Protein AF-A0A4U0YQB3-F1 (afdb_monomer)

Sequence (108 aa):
LARAGLHWRYPEGPPAKIAQRVEKELRLIAEVEYAPYFLTVHDIVEFARSQGILCQGRGSAANSVVCYLLGITEVPPESITLIFERFISKERGEPPDIDVDFEHERRE

pLDDT: mean 88.73, std 9.11, range [47.81, 96.62]
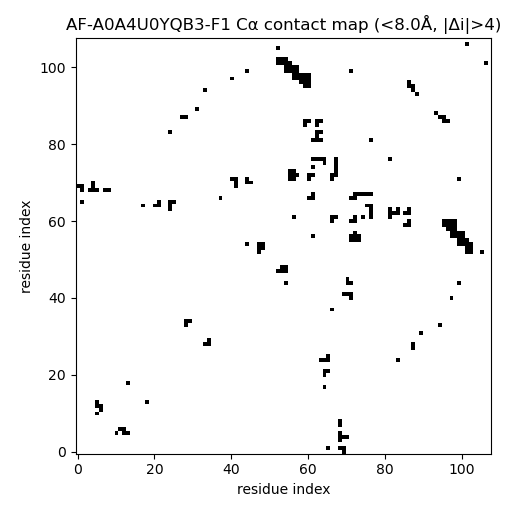
Structure (mmCIF, N/CA/C/O backbone):
data_AF-A0A4U0YQB3-F1
#
_entry.id   AF-A0A4U0YQB3-F1
#
loop_
_atom_site.group_PDB
_atom_site.id
_atom_site.type_symbol
_atom_site.label_atom_id
_atom_site.label_alt_id
_atom_site.label_comp_id
_atom_site.label_asym_id
_atom_site.label_entity_id
_atom_site.label_seq_id
_atom_site.pdbx_PDB_ins_code
_atom_site.Cartn_x
_atom_site.Cartn_y
_atom_site.Cartn_z
_atom_site.occupancy
_atom_site.B_iso_or_equiv
_atom_site.auth_seq_id
_atom_site.auth_comp_id
_atom_site.auth_asym_id
_atom_site.auth_atom_id
_atom_site.pdbx_PDB_model_num
ATOM 1 N N . LEU A 1 1 ? -3.817 -10.639 -3.085 1.00 93.62 1 LEU A N 1
ATOM 2 C CA . LEU A 1 1 ? -4.448 -9.314 -2.889 1.00 93.62 1 LEU A CA 1
ATOM 3 C C . LEU A 1 1 ? -4.050 -8.295 -3.954 1.00 93.62 1 LEU A C 1
ATOM 5 O O . LEU A 1 1 ? -4.928 -7.906 -4.705 1.00 93.62 1 LEU A O 1
ATOM 9 N N . ALA A 1 2 ? -2.770 -7.939 -4.134 1.00 94.88 2 ALA A N 1
ATOM 10 C CA . ALA A 1 2 ? -2.364 -6.924 -5.127 1.00 94.88 2 ALA A CA 1
ATOM 11 C C . ALA A 1 2 ? -2.902 -7.157 -6.560 1.00 94.88 2 ALA A C 1
ATOM 13 O O . ALA A 1 2 ? -3.353 -6.219 -7.206 1.00 94.88 2 ALA A O 1
ATOM 14 N N . ARG A 1 3 ? -2.943 -8.410 -7.044 1.00 95.19 3 ARG A N 1
ATOM 15 C CA . ARG A 1 3 ? -3.564 -8.749 -8.343 1.00 95.19 3 ARG A CA 1
ATOM 16 C C . ARG A 1 3 ? -5.074 -8.475 -8.384 1.00 95.19 3 ARG A C 1
ATOM 18 O O . ARG A 1 3 ? -5.570 -7.985 -9.389 1.00 95.19 3 ARG A O 1
ATOM 25 N N . ALA A 1 4 ? -5.794 -8.777 -7.305 1.00 96.62 4 ALA A N 1
ATOM 26 C CA . ALA A 1 4 ? -7.216 -8.451 -7.200 1.00 96.62 4 ALA A CA 1
ATOM 27 C C . ALA A 1 4 ? -7.418 -6.928 -7.172 1.00 96.62 4 ALA A C 1
ATOM 29 O O . ALA A 1 4 ? -8.262 -6.410 -7.895 1.00 96.62 4 ALA A O 1
ATOM 30 N N . GLY A 1 5 ? -6.562 -6.213 -6.435 1.00 96.44 5 GLY A N 1
ATOM 31 C CA . GLY A 1 5 ? -6.509 -4.753 -6.435 1.00 96.44 5 GLY A CA 1
ATOM 32 C C . GLY A 1 5 ? -6.257 -4.155 -7.820 1.00 96.44 5 GLY A C 1
ATOM 33 O O . GLY A 1 5 ? -6.887 -3.168 -8.181 1.00 96.44 5 GLY A O 1
ATOM 34 N N . LEU A 1 6 ? -5.389 -4.773 -8.632 1.00 95.88 6 LEU A N 1
ATOM 35 C CA . LEU A 1 6 ? -5.155 -4.359 -10.020 1.00 95.88 6 LEU A CA 1
ATOM 36 C C . LEU A 1 6 ? -6.421 -4.469 -10.866 1.00 95.88 6 LEU A C 1
ATOM 38 O O . LEU A 1 6 ? -6.754 -3.518 -11.558 1.00 95.88 6 LEU A O 1
ATOM 42 N N . HIS A 1 7 ? -7.139 -5.590 -10.785 1.00 96.38 7 HIS A N 1
ATOM 43 C CA . HIS A 1 7 ? -8.399 -5.753 -11.516 1.00 96.38 7 HIS A CA 1
ATOM 44 C C . HIS A 1 7 ? -9.481 -4.780 -11.035 1.00 96.38 7 HIS A C 1
ATOM 46 O O . HIS A 1 7 ? -10.281 -4.312 -11.836 1.00 96.38 7 HIS A O 1
ATOM 52 N N . TRP A 1 8 ? -9.500 -4.463 -9.738 1.00 95.81 8 TRP A N 1
ATOM 53 C CA . TRP A 1 8 ? -10.443 -3.505 -9.169 1.00 95.81 8 TRP A CA 1
ATOM 54 C C . TRP A 1 8 ? -10.157 -2.063 -9.609 1.00 95.81 8 TRP A C 1
ATOM 56 O O . TRP A 1 8 ? -11.063 -1.370 -10.065 1.00 95.81 8 TRP A O 1
ATOM 66 N N . ARG A 1 9 ? -8.907 -1.606 -9.482 1.00 96.06 9 ARG A N 1
ATOM 67 C CA . ARG A 1 9 ? -8.514 -0.221 -9.787 1.00 96.06 9 ARG A CA 1
ATOM 68 C C . ARG A 1 9 ? -8.331 0.033 -11.288 1.00 96.06 9 ARG A C 1
ATOM 70 O O . ARG A 1 9 ? -8.513 1.161 -11.731 1.00 96.06 9 ARG A O 1
A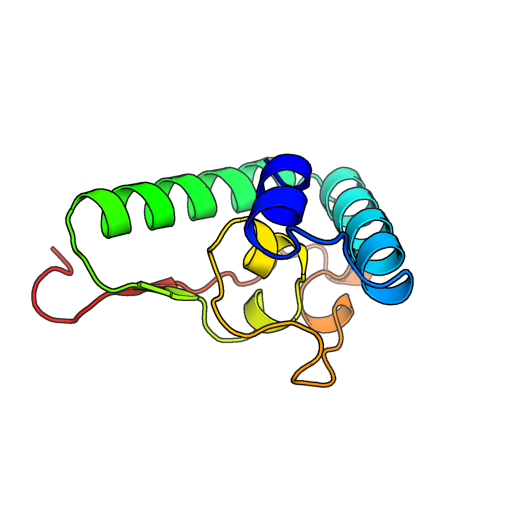TOM 77 N N . TYR A 1 10 ? -7.991 -1.001 -12.061 1.00 95.75 10 TYR A N 1
ATOM 78 C CA . TYR A 1 10 ? -7.735 -0.930 -13.502 1.00 95.75 10 TYR A CA 1
ATOM 79 C C . TYR A 1 10 ? -8.526 -2.018 -14.250 1.00 95.75 10 TYR A C 1
ATOM 81 O O . TYR A 1 10 ? -7.937 -3.001 -14.710 1.00 95.75 10 TYR A O 1
ATOM 89 N N . PRO A 1 11 ? -9.856 -1.870 -14.393 1.00 95.69 11 PRO A N 1
ATOM 90 C CA . PRO A 1 11 ? -10.700 -2.879 -15.039 1.00 95.69 11 PRO A C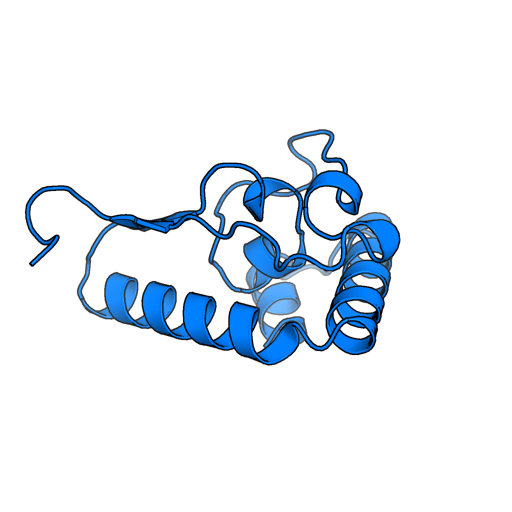A 1
ATOM 91 C C . PRO A 1 11 ? -10.356 -3.105 -16.520 1.00 95.69 11 PRO A C 1
ATOM 93 O O . PRO A 1 11 ? -10.528 -4.210 -17.027 1.00 95.69 11 PRO A O 1
ATOM 96 N N . GLU A 1 12 ? -9.816 -2.091 -17.202 1.00 96.00 12 GLU A N 1
ATOM 97 C CA . GLU A 1 12 ? -9.338 -2.183 -18.593 1.00 96.00 12 GLU A CA 1
ATOM 98 C C . GLU A 1 12 ? -7.864 -2.619 -18.700 1.00 96.00 12 GLU A C 1
ATOM 100 O O . GLU A 1 12 ? -7.301 -2.704 -19.790 1.00 96.00 12 GLU A O 1
ATOM 105 N N . GLY A 1 13 ? -7.237 -2.927 -17.563 1.00 94.25 13 GLY A N 1
ATOM 106 C CA . GLY A 1 13 ? -5.818 -3.235 -17.449 1.00 94.25 13 GLY A CA 1
ATOM 107 C C . GLY A 1 13 ? -4.973 -2.009 -17.074 1.00 94.25 13 GLY A C 1
ATOM 108 O O . GLY A 1 13 ? -5.246 -0.891 -17.515 1.00 94.25 13 GLY A O 1
ATOM 109 N N . PRO A 1 14 ? -3.938 -2.182 -16.231 1.00 95.12 14 PRO A N 1
ATOM 110 C CA . PRO A 1 14 ? -3.078 -1.080 -15.824 1.00 95.12 14 PRO A CA 1
ATOM 111 C C . PRO A 1 14 ? -2.157 -0.640 -16.973 1.00 95.12 14 PRO A C 1
ATOM 113 O O . PRO A 1 14 ? -1.693 -1.478 -17.753 1.00 95.12 14 PRO A O 1
ATOM 116 N N . PRO A 1 15 ? -1.766 0.644 -17.032 1.00 94.81 15 PRO A N 1
ATOM 117 C CA . PRO A 1 15 ? -0.665 1.073 -17.885 1.00 94.81 15 PRO A CA 1
ATOM 118 C C . PRO A 1 15 ? 0.610 0.267 -17.594 1.00 94.81 15 PRO A C 1
ATOM 120 O O . PRO A 1 15 ? 0.897 -0.067 -16.442 1.00 94.81 15 PRO A O 1
ATOM 123 N N . ALA A 1 16 ? 1.446 0.026 -18.610 1.00 94.56 16 ALA A N 1
ATOM 124 C CA . ALA A 1 16 ? 2.679 -0.760 -18.457 1.00 94.56 16 ALA A CA 1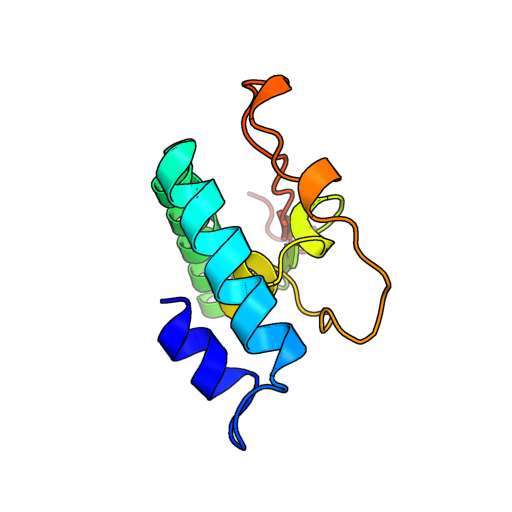
ATOM 125 C C . ALA A 1 16 ? 3.594 -0.239 -17.329 1.00 94.56 16 ALA A C 1
ATOM 127 O O . ALA A 1 16 ? 4.178 -1.018 -16.576 1.00 94.56 16 ALA A O 1
ATOM 128 N N . LYS A 1 17 ? 3.661 1.088 -17.158 1.00 92.12 17 LYS A N 1
ATOM 129 C CA . LYS A 1 17 ? 4.413 1.737 -16.075 1.00 92.12 17 LYS A CA 1
ATOM 130 C C . LYS A 1 17 ? 3.899 1.345 -14.684 1.00 92.12 17 LYS A C 1
ATOM 132 O O . LYS A 1 17 ? 4.698 1.191 -13.766 1.00 92.12 17 LYS A O 1
ATOM 137 N N . ILE A 1 18 ? 2.587 1.182 -14.519 1.00 94.31 18 ILE A N 1
ATOM 138 C CA . ILE A 1 18 ? 1.982 0.746 -13.257 1.00 94.31 18 ILE A CA 1
ATOM 139 C C . ILE A 1 18 ? 2.281 -0.722 -13.002 1.00 94.31 18 ILE A C 1
ATOM 141 O O . ILE A 1 18 ? 2.752 -1.045 -11.917 1.00 94.31 18 ILE A O 1
ATOM 145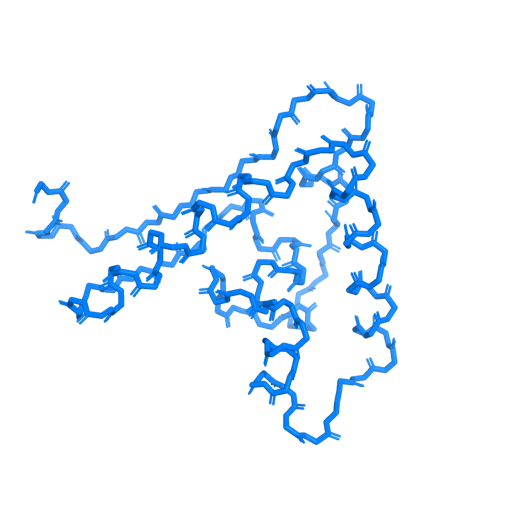 N N . ALA A 1 19 ? 2.105 -1.591 -13.999 1.00 94.69 19 ALA A N 1
ATOM 146 C CA . ALA A 1 19 ? 2.434 -3.010 -13.864 1.00 94.69 19 ALA A CA 1
ATOM 147 C C . ALA A 1 19 ? 3.896 -3.216 -13.415 1.00 94.69 19 ALA A C 1
ATOM 149 O O . ALA A 1 19 ? 4.151 -3.911 -12.433 1.00 94.69 19 ALA A O 1
ATOM 150 N N . GLN A 1 20 ? 4.841 -2.511 -14.048 1.00 94.38 20 GLN A N 1
ATOM 151 C CA . GLN A 1 20 ? 6.258 -2.542 -13.668 1.00 94.38 20 GLN A CA 1
ATOM 152 C C . GLN A 1 20 ? 6.507 -2.030 -12.243 1.00 94.38 20 GLN A C 1
ATOM 154 O O . GLN A 1 20 ? 7.315 -2.601 -11.509 1.00 94.38 20 GLN A O 1
ATOM 159 N N . ARG A 1 21 ? 5.816 -0.958 -11.825 1.00 93.81 21 ARG A N 1
ATOM 160 C CA . ARG A 1 21 ? 5.908 -0.454 -10.446 1.00 93.81 21 ARG A CA 1
ATOM 161 C C . ARG A 1 21 ? 5.408 -1.491 -9.449 1.00 93.81 21 ARG A C 1
ATOM 163 O O . ARG A 1 21 ? 6.107 -1.749 -8.481 1.00 93.81 21 ARG A O 1
ATOM 170 N N . VAL A 1 22 ? 4.260 -2.118 -9.702 1.00 95.69 22 VAL A N 1
ATOM 171 C CA . VAL A 1 22 ? 3.701 -3.154 -8.819 1.00 95.69 22 VAL A CA 1
ATOM 172 C C . VAL A 1 22 ? 4.692 -4.298 -8.628 1.00 95.69 22 VAL A C 1
ATOM 174 O O . VAL A 1 22 ? 4.950 -4.695 -7.496 1.00 95.69 22 VAL A O 1
ATOM 177 N N . GLU A 1 23 ? 5.294 -4.797 -9.708 1.00 95.94 23 GLU A N 1
ATOM 178 C CA . GLU A 1 23 ? 6.299 -5.862 -9.626 1.00 95.94 23 GLU A CA 1
ATOM 179 C C . GLU A 1 23 ? 7.534 -5.444 -8.821 1.00 95.94 23 GLU A C 1
ATOM 181 O O . GLU A 1 23 ? 8.013 -6.211 -7.982 1.00 95.94 23 GLU A O 1
ATOM 186 N N . LYS A 1 24 ? 8.038 -4.223 -9.046 1.00 94.38 24 LYS A N 1
ATOM 187 C CA . LYS A 1 24 ? 9.183 -3.674 -8.310 1.00 94.38 24 LYS A CA 1
ATOM 188 C C . LYS A 1 24 ? 8.879 -3.539 -6.817 1.00 94.38 24 LYS A C 1
ATOM 190 O O . LYS A 1 24 ? 9.692 -3.960 -5.996 1.00 94.38 24 LYS A O 1
ATOM 195 N N . GLU A 1 25 ? 7.728 -2.967 -6.468 1.00 94.94 25 GLU A N 1
ATOM 196 C CA . GLU A 1 25 ? 7.326 -2.768 -5.074 1.00 94.94 25 GLU A CA 1
ATOM 197 C C . GLU A 1 25 ? 7.113 -4.105 -4.360 1.00 94.94 25 GLU A C 1
ATOM 199 O O . GLU A 1 25 ? 7.669 -4.307 -3.286 1.00 94.94 25 GLU A O 1
ATOM 204 N N . LEU A 1 26 ? 6.384 -5.048 -4.970 1.00 96.25 26 LEU A N 1
ATOM 205 C CA . LEU A 1 26 ? 6.145 -6.372 -4.383 1.00 96.25 26 LEU A CA 1
ATOM 206 C C . LEU A 1 26 ? 7.441 -7.151 -4.159 1.00 96.25 26 LEU A C 1
ATOM 208 O O . LEU A 1 26 ? 7.587 -7.800 -3.124 1.00 96.25 26 LEU A O 1
ATOM 212 N N . ARG A 1 27 ? 8.388 -7.075 -5.103 1.00 95.56 27 ARG A N 1
ATOM 213 C CA . ARG A 1 27 ? 9.705 -7.692 -4.935 1.00 95.56 27 ARG A CA 1
ATOM 214 C C . ARG A 1 27 ? 10.428 -7.099 -3.732 1.00 95.56 27 ARG A C 1
ATOM 216 O O . ARG A 1 27 ? 10.902 -7.855 -2.895 1.00 95.56 27 ARG A O 1
ATOM 223 N N . LEU A 1 28 ? 10.471 -5.770 -3.624 1.00 93.00 28 LEU A N 1
ATOM 224 C CA . LEU A 1 28 ? 11.141 -5.119 -2.504 1.00 93.00 28 LEU A CA 1
ATOM 225 C C . LEU A 1 28 ? 10.474 -5.468 -1.170 1.00 93.00 28 LEU A C 1
ATOM 227 O O . LEU A 1 28 ? 11.175 -5.847 -0.243 1.00 93.00 28 LEU A O 1
ATOM 231 N N . ILE A 1 29 ? 9.141 -5.395 -1.087 1.00 94.31 29 ILE A N 1
ATOM 232 C CA . ILE A 1 29 ? 8.363 -5.744 0.115 1.00 94.31 29 ILE A CA 1
ATOM 233 C C . ILE A 1 29 ? 8.670 -7.173 0.578 1.00 94.31 29 ILE A C 1
ATOM 235 O O . ILE A 1 29 ? 8.785 -7.408 1.779 1.00 94.31 29 ILE A O 1
ATOM 239 N N . ALA A 1 30 ? 8.809 -8.117 -0.357 1.00 94.50 30 ALA A N 1
ATOM 240 C CA . ALA A 1 30 ? 9.189 -9.491 -0.044 1.00 94.50 30 ALA A CA 1
ATOM 241 C C . ALA A 1 30 ? 10.647 -9.597 0.430 1.00 94.50 30 ALA A C 1
ATOM 243 O O . ALA A 1 30 ? 10.917 -10.293 1.400 1.00 94.50 30 ALA A O 1
ATOM 244 N N . GLU A 1 31 ? 11.575 -8.888 -0.218 1.00 93.38 31 GLU A N 1
ATOM 245 C CA . GLU A 1 31 ? 13.001 -8.888 0.137 1.00 93.38 31 GLU A CA 1
ATOM 246 C C . GLU A 1 31 ? 13.282 -8.306 1.530 1.00 93.38 31 GLU A C 1
ATOM 248 O O . GLU A 1 31 ? 14.232 -8.738 2.173 1.00 93.38 31 GLU A O 1
ATOM 253 N N . VAL A 1 32 ? 12.483 -7.335 1.986 1.00 92.00 32 VAL A N 1
ATOM 254 C CA . VAL A 1 32 ? 12.587 -6.754 3.340 1.00 92.00 32 VAL A CA 1
ATOM 255 C C . VAL A 1 32 ? 11.570 -7.341 4.327 1.00 92.00 32 VAL A C 1
ATOM 257 O O . VAL A 1 32 ? 11.412 -6.822 5.425 1.00 92.00 32 VAL A O 1
ATOM 260 N N . GLU A 1 33 ? 10.860 -8.402 3.932 1.00 93.81 33 GLU A N 1
ATOM 261 C CA . GLU A 1 33 ? 9.908 -9.150 4.766 1.00 93.81 33 GLU A CA 1
ATOM 262 C C . GLU A 1 33 ? 8.766 -8.311 5.379 1.00 93.81 33 GLU A C 1
ATOM 264 O O . GLU A 1 33 ? 8.181 -8.669 6.400 1.00 93.81 33 GLU A O 1
ATOM 269 N N . TYR A 1 34 ? 8.364 -7.217 4.726 1.00 94.56 34 TYR A N 1
ATOM 270 C CA . TYR A 1 34 ? 7.288 -6.339 5.211 1.00 94.56 34 TYR A CA 1
ATOM 271 C C . TYR A 1 34 ? 5.891 -6.730 4.731 1.00 94.56 34 TYR A C 1
ATOM 273 O O . TYR A 1 34 ? 4.920 -6.051 5.058 1.00 94.56 34 TYR A O 1
ATOM 281 N N . ALA A 1 35 ? 5.745 -7.841 4.005 1.00 94.88 35 ALA A N 1
ATOM 282 C CA . ALA A 1 35 ? 4.437 -8.314 3.556 1.00 94.88 35 ALA A CA 1
ATOM 283 C C . ALA A 1 35 ? 3.397 -8.428 4.696 1.00 94.88 35 ALA A C 1
ATOM 285 O O . ALA A 1 35 ? 2.298 -7.908 4.504 1.00 94.88 35 ALA A O 1
ATOM 286 N N . PRO A 1 36 ? 3.706 -8.999 5.884 1.00 94.88 36 PRO A N 1
ATOM 287 C CA . PRO A 1 36 ? 2.743 -9.066 6.985 1.00 94.88 36 PRO A CA 1
ATOM 288 C C . PRO A 1 36 ? 2.222 -7.694 7.416 1.00 94.88 36 PRO A C 1
ATOM 290 O O . PRO A 1 36 ? 1.039 -7.554 7.698 1.00 94.88 36 PRO A O 1
ATOM 293 N N . TYR A 1 37 ? 3.070 -6.663 7.405 1.00 92.94 37 TYR A N 1
ATOM 294 C CA . TYR A 1 37 ? 2.668 -5.319 7.808 1.00 92.94 37 TYR A CA 1
ATOM 295 C C . TYR A 1 37 ? 1.639 -4.709 6.845 1.00 92.94 37 TYR A C 1
ATOM 297 O O . TYR A 1 37 ? 0.610 -4.201 7.285 1.00 92.94 37 TYR A O 1
ATOM 305 N N . PHE A 1 38 ? 1.848 -4.846 5.531 1.00 95.06 38 PHE A N 1
ATOM 306 C CA . PHE A 1 38 ? 0.875 -4.400 4.523 1.00 95.06 38 PHE A CA 1
ATOM 307 C C . PHE A 1 38 ? -0.466 -5.129 4.639 1.00 95.06 38 PHE A C 1
ATOM 309 O O . PHE A 1 38 ? -1.512 -4.517 4.433 1.00 95.06 38 PHE A O 1
ATOM 316 N N . LEU A 1 39 ? -0.433 -6.429 4.948 1.00 95.56 39 LEU A N 1
ATOM 317 C CA . LEU A 1 39 ? -1.638 -7.238 5.124 1.00 95.56 39 LEU A CA 1
ATOM 318 C C . LEU A 1 39 ? -2.415 -6.806 6.369 1.00 95.56 39 LEU A C 1
ATOM 320 O O . LEU A 1 39 ? -3.606 -6.549 6.267 1.00 95.56 39 LEU A O 1
ATOM 324 N N . THR A 1 40 ? -1.738 -6.606 7.501 1.00 95.00 40 THR A N 1
ATOM 325 C CA . THR A 1 40 ? -2.381 -6.107 8.723 1.00 95.00 40 THR A CA 1
ATOM 326 C C . THR A 1 40 ? -3.063 -4.759 8.495 1.00 95.00 40 THR A C 1
ATOM 328 O O . THR A 1 40 ? -4.201 -4.565 8.913 1.00 95.00 40 THR A O 1
ATOM 331 N N . VAL A 1 41 ? -2.401 -3.817 7.812 1.00 94.44 41 VAL A N 1
ATOM 332 C CA . VAL A 1 41 ? -3.019 -2.512 7.525 1.00 94.44 41 VAL A CA 1
ATOM 333 C C . VAL A 1 41 ? -4.197 -2.652 6.561 1.00 94.44 41 VAL A C 1
ATOM 335 O O . VAL A 1 41 ? -5.217 -1.990 6.750 1.00 94.44 41 VAL A O 1
ATOM 338 N N . HIS A 1 42 ? -4.086 -3.516 5.548 1.00 95.12 42 HIS A N 1
ATOM 339 C CA . HIS A 1 42 ? -5.197 -3.818 4.649 1.00 95.12 42 HIS A CA 1
ATOM 340 C C . HIS A 1 42 ? -6.418 -4.339 5.415 1.00 95.12 42 HIS A C 1
ATOM 342 O O . HIS A 1 42 ? -7.504 -3.800 5.218 1.00 95.12 42 HIS A O 1
ATOM 348 N N . ASP A 1 43 ? -6.233 -5.294 6.327 1.00 95.25 43 ASP A N 1
ATOM 349 C CA . ASP A 1 43 ? -7.320 -5.877 7.120 1.00 95.25 43 ASP A CA 1
ATOM 350 C C . ASP A 1 43 ? -7.986 -4.822 8.023 1.00 95.25 43 ASP A C 1
ATOM 352 O O . ASP A 1 43 ? -9.211 -4.761 8.122 1.00 95.25 43 ASP A O 1
ATOM 356 N N . ILE A 1 44 ? -7.196 -3.931 8.640 1.00 93.31 44 ILE A N 1
ATOM 357 C CA . ILE A 1 44 ? -7.714 -2.814 9.451 1.00 93.31 44 ILE A CA 1
ATOM 358 C C . ILE A 1 44 ? -8.559 -1.862 8.591 1.00 93.31 44 ILE A C 1
ATOM 360 O O . ILE A 1 44 ? -9.655 -1.463 8.993 1.00 93.31 44 ILE A O 1
ATOM 364 N N . VAL A 1 45 ? -8.060 -1.487 7.410 1.00 93.50 45 VAL A N 1
ATOM 365 C CA . VAL A 1 45 ? -8.762 -0.589 6.479 1.00 93.50 45 VAL A CA 1
ATOM 366 C C . VAL A 1 45 ? -10.041 -1.236 5.953 1.00 93.50 45 VAL A C 1
ATOM 368 O O . VAL A 1 45 ? -11.087 -0.585 5.912 1.00 93.50 45 VAL A O 1
ATOM 371 N N . GLU A 1 46 ? -9.984 -2.510 5.567 1.00 94.06 46 GLU A N 1
ATOM 372 C CA . GLU A 1 46 ? -11.148 -3.269 5.111 1.00 94.06 46 GLU A CA 1
ATOM 373 C C . GLU A 1 46 ? -12.206 -3.350 6.215 1.00 94.06 46 GLU A C 1
ATOM 375 O O . GLU A 1 46 ? -13.379 -3.045 5.976 1.00 94.06 46 GLU A O 1
ATOM 380 N N . PHE A 1 47 ? -11.792 -3.671 7.443 1.00 93.69 47 PHE A N 1
ATOM 381 C CA . PHE A 1 47 ? -12.687 -3.727 8.589 1.00 93.69 47 PHE A CA 1
ATOM 382 C C . PHE A 1 47 ? -13.349 -2.373 8.854 1.00 93.69 47 PHE A C 1
ATOM 384 O O . PHE A 1 47 ? -14.577 -2.305 8.927 1.00 93.69 47 PHE A O 1
ATOM 391 N N . ALA A 1 48 ? -12.580 -1.285 8.923 1.00 91.44 48 ALA A N 1
ATOM 392 C CA . ALA A 1 48 ? -13.128 0.054 9.126 1.00 91.44 48 ALA A CA 1
ATOM 393 C C . ALA A 1 48 ? -14.161 0.420 8.046 1.00 91.44 48 ALA A C 1
ATOM 395 O O . ALA A 1 48 ? -15.267 0.860 8.367 1.00 91.44 48 ALA A O 1
ATOM 396 N N . ARG A 1 49 ? -13.859 0.140 6.771 1.00 90.19 49 ARG A N 1
ATOM 397 C CA . ARG A 1 49 ? -14.795 0.356 5.654 1.00 90.19 49 ARG A CA 1
ATOM 398 C C . ARG A 1 49 ? -16.060 -0.484 5.784 1.00 90.19 49 ARG A C 1
ATOM 400 O O . ARG A 1 49 ? -17.146 0.033 5.534 1.00 90.19 49 ARG A O 1
ATOM 407 N N . SER A 1 50 ? -15.946 -1.739 6.223 1.00 93.06 50 SER A N 1
ATOM 408 C CA . SER A 1 50 ? -17.106 -2.610 6.474 1.00 93.06 50 SER A CA 1
ATOM 409 C C . SER A 1 50 ? -18.044 -2.052 7.554 1.00 93.06 50 SER A C 1
ATOM 411 O O . SER A 1 50 ? -19.247 -2.297 7.513 1.00 93.06 50 SER A O 1
ATOM 413 N N . GLN A 1 51 ? -17.505 -1.264 8.492 1.00 92.75 51 GLN A N 1
ATOM 414 C CA . GLN A 1 51 ? -18.250 -0.587 9.558 1.00 92.75 51 GLN A CA 1
ATOM 415 C C . GLN A 1 51 ? -18.747 0.812 9.158 1.00 92.75 51 GLN A C 1
ATOM 417 O O . GLN A 1 51 ? -19.282 1.537 10.002 1.00 92.75 51 GLN A O 1
ATOM 422 N N . GLY A 1 52 ? -18.552 1.212 7.896 1.00 90.00 52 GLY A N 1
ATOM 423 C CA . GLY A 1 52 ? -18.879 2.548 7.402 1.00 90.00 52 GLY A CA 1
ATOM 424 C C . GLY A 1 52 ? -17.974 3.652 7.955 1.00 90.00 52 GLY A C 1
ATOM 425 O O . GLY A 1 52 ? -18.337 4.820 7.870 1.00 90.00 52 GLY A O 1
ATOM 426 N N . ILE A 1 53 ? -16.819 3.307 8.535 1.00 89.56 53 ILE A N 1
ATOM 427 C CA . ILE A 1 53 ? -15.863 4.279 9.070 1.00 89.56 53 ILE A CA 1
ATOM 428 C C . ILE A 1 53 ? -15.012 4.795 7.914 1.00 89.56 53 ILE A C 1
ATOM 430 O O . ILE A 1 53 ? -14.297 4.035 7.251 1.00 89.56 53 ILE A O 1
ATOM 434 N N . LEU A 1 54 ? -15.071 6.107 7.687 1.00 86.44 54 LEU A N 1
ATOM 435 C CA . LEU A 1 54 ? -14.210 6.755 6.710 1.00 86.44 54 LEU A CA 1
ATOM 436 C C . LEU A 1 54 ? -12.759 6.655 7.177 1.00 86.44 54 LEU A C 1
ATOM 438 O O . LEU A 1 54 ? -12.416 7.077 8.283 1.00 86.44 54 LEU A O 1
ATOM 442 N N . CYS A 1 55 ? -11.910 6.094 6.318 1.00 88.94 55 CYS A N 1
ATOM 443 C CA . CYS A 1 55 ? -10.485 5.987 6.567 1.00 88.94 55 CYS A CA 1
ATOM 444 C C . CYS A 1 55 ? -9.658 6.250 5.312 1.00 88.94 55 CYS A C 1
ATOM 446 O O . CYS A 1 55 ? -10.057 5.916 4.191 1.00 88.94 55 CYS A O 1
ATOM 448 N N . GLN A 1 56 ? -8.497 6.867 5.509 1.00 85.38 56 GLN A N 1
ATOM 449 C CA . GLN A 1 56 ? -7.598 7.232 4.425 1.00 85.38 56 GLN A CA 1
ATOM 450 C C . GLN A 1 56 ? -6.147 7.114 4.880 1.00 85.38 56 GLN A C 1
ATOM 452 O O . GLN A 1 56 ? -5.740 7.760 5.846 1.00 85.38 56 GLN A O 1
ATOM 457 N N . GLY A 1 57 ? -5.360 6.332 4.140 1.00 84.62 57 GLY A N 1
ATOM 458 C CA . GLY A 1 57 ? -3.912 6.294 4.288 1.00 84.62 57 GLY A CA 1
ATOM 459 C C . GLY A 1 57 ? -3.284 7.657 3.997 1.00 84.62 57 GLY A C 1
ATOM 460 O O . GLY A 1 57 ? -3.668 8.333 3.034 1.00 84.62 57 GLY A O 1
ATOM 461 N N . ARG A 1 58 ? -2.319 8.066 4.819 1.00 83.81 58 ARG A N 1
ATOM 462 C CA . ARG A 1 58 ? -1.644 9.363 4.728 1.00 83.81 58 ARG A CA 1
ATOM 463 C C . ARG A 1 58 ? -0.127 9.217 4.617 1.00 83.81 58 ARG A C 1
ATOM 465 O O . ARG A 1 58 ? 0.429 8.122 4.576 1.00 83.81 58 ARG A O 1
ATOM 472 N N . GLY A 1 59 ? 0.538 10.365 4.498 1.00 84.00 59 GLY A N 1
ATOM 473 C CA . GLY A 1 59 ? 1.989 10.462 4.545 1.00 84.00 59 GLY A CA 1
ATOM 474 C C . GLY A 1 59 ? 2.680 9.617 3.476 1.00 84.00 59 GLY A C 1
ATOM 475 O O . GLY A 1 59 ? 2.363 9.689 2.284 1.00 84.00 59 GLY A O 1
ATOM 476 N N . SER A 1 60 ? 3.667 8.835 3.908 1.00 85.75 60 SER A N 1
ATOM 477 C CA . SER A 1 60 ? 4.553 8.111 3.000 1.00 85.75 60 SER A CA 1
ATOM 478 C C . SER A 1 60 ? 3.881 6.936 2.279 1.00 85.75 60 SER A C 1
ATOM 480 O O . SER A 1 60 ? 4.304 6.618 1.164 1.00 85.75 60 SER A O 1
ATOM 482 N N . ALA A 1 61 ? 2.777 6.398 2.818 1.00 87.50 61 ALA A N 1
ATOM 483 C CA . ALA A 1 61 ? 1.977 5.334 2.206 1.00 87.50 61 ALA A CA 1
ATOM 484 C C . ALA A 1 61 ? 1.450 5.698 0.810 1.00 87.50 61 ALA A C 1
ATOM 486 O O . ALA A 1 61 ? 1.301 4.824 -0.046 1.00 87.50 61 ALA A O 1
ATOM 487 N N . ALA A 1 62 ? 1.234 6.993 0.542 1.00 87.50 62 ALA A N 1
ATOM 488 C CA . ALA A 1 62 ? 0.851 7.478 -0.780 1.00 87.50 62 ALA A CA 1
ATOM 489 C C . ALA A 1 62 ? 1.899 7.155 -1.855 1.00 87.50 62 ALA A C 1
ATOM 491 O O . ALA A 1 62 ? 1.536 7.073 -3.020 1.00 87.50 62 ALA A O 1
ATOM 492 N N . ASN A 1 63 ? 3.171 6.924 -1.495 1.00 89.38 63 ASN A N 1
ATOM 493 C CA . ASN A 1 63 ? 4.230 6.609 -2.458 1.00 89.38 63 ASN A CA 1
ATOM 494 C C . ASN A 1 63 ? 4.196 5.182 -3.009 1.00 89.38 63 ASN A C 1
ATOM 496 O O . ASN A 1 63 ? 4.945 4.891 -3.944 1.00 89.38 63 ASN A O 1
ATOM 500 N N . SER A 1 64 ? 3.344 4.314 -2.464 1.00 93.25 64 SER A N 1
ATOM 501 C CA . SER A 1 64 ? 3.248 2.918 -2.874 1.00 93.25 64 SER A CA 1
ATOM 502 C C . SER A 1 64 ? 2.015 2.656 -3.725 1.00 93.25 64 SER A C 1
ATOM 504 O O . SER A 1 64 ? 0.880 2.884 -3.300 1.00 93.25 64 SER A O 1
ATOM 506 N N . VAL A 1 65 ? 2.233 2.091 -4.916 1.00 95.31 65 VAL A N 1
ATOM 507 C CA . VAL A 1 65 ? 1.130 1.537 -5.702 1.00 95.31 65 VAL A CA 1
ATOM 508 C C . VAL A 1 65 ? 0.507 0.333 -5.002 1.00 95.31 65 VAL A C 1
ATOM 510 O O . VAL A 1 65 ? -0.700 0.151 -5.091 1.00 95.31 65 VAL A O 1
ATOM 513 N N . VAL A 1 66 ? 1.273 -0.459 -4.248 1.00 95.94 66 VAL A N 1
ATOM 514 C CA . VAL A 1 66 ? 0.706 -1.575 -3.475 1.00 95.94 66 VAL A CA 1
ATOM 515 C C . VAL A 1 66 ? -0.299 -1.069 -2.435 1.00 95.94 66 VAL A C 1
ATOM 517 O O . VAL A 1 66 ? -1.393 -1.623 -2.363 1.00 95.94 66 VAL A O 1
ATOM 520 N N . CYS A 1 67 ? -0.010 0.023 -1.718 1.00 95.44 67 CYS A N 1
ATOM 521 C CA . CYS A 1 67 ? -0.984 0.656 -0.816 1.00 95.44 67 CYS A CA 1
ATOM 522 C C . CYS A 1 67 ? -2.276 1.066 -1.543 1.00 95.44 67 CYS A C 1
ATOM 524 O O . CYS A 1 67 ? -3.373 0.805 -1.046 1.00 95.44 67 CYS A O 1
ATOM 526 N N . TYR A 1 68 ? -2.165 1.640 -2.742 1.00 95.00 68 TYR A N 1
ATOM 527 C CA . TYR A 1 68 ? -3.325 2.022 -3.554 1.00 95.00 68 TYR A CA 1
ATOM 528 C C . TYR A 1 68 ? -4.169 0.810 -3.985 1.00 95.00 68 TYR A C 1
ATOM 530 O O . TYR A 1 68 ? -5.402 0.823 -3.898 1.00 95.00 68 TYR A O 1
ATOM 538 N N . LEU A 1 69 ? -3.505 -0.269 -4.412 1.00 96.62 69 LEU A N 1
ATOM 539 C CA . LEU A 1 69 ? -4.155 -1.510 -4.841 1.00 96.62 69 LEU A CA 1
ATOM 540 C C . LEU A 1 69 ? -4.823 -2.266 -3.690 1.00 96.62 69 LEU A C 1
ATOM 542 O O . LEU A 1 69 ? -5.833 -2.927 -3.909 1.00 96.62 69 LEU A O 1
ATOM 546 N N . LEU A 1 70 ? -4.273 -2.175 -2.480 1.00 95.88 70 LEU A N 1
ATOM 547 C CA . LEU A 1 70 ? -4.876 -2.737 -1.269 1.00 95.88 70 LEU A CA 1
ATOM 548 C C . LEU A 1 70 ? -5.994 -1.852 -0.695 1.00 95.88 70 LEU A C 1
ATOM 550 O O . LEU A 1 70 ? -6.602 -2.21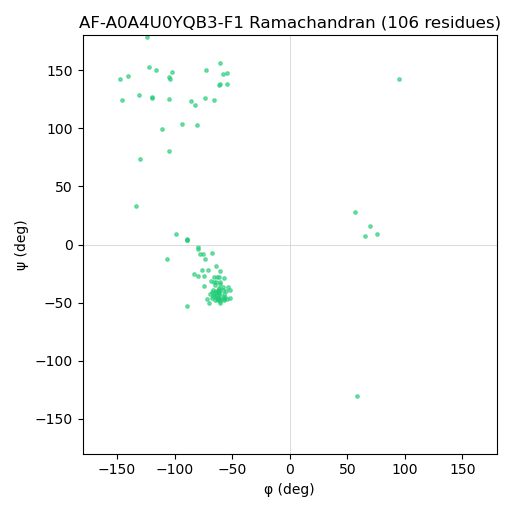6 0.306 1.00 95.88 70 LEU A O 1
ATOM 554 N N . GLY A 1 71 ? -6.265 -0.694 -1.304 1.00 93.56 71 GLY A N 1
ATOM 555 C CA . GLY A 1 71 ? -7.274 0.245 -0.819 1.00 93.56 71 GLY A CA 1
ATOM 556 C C . GLY A 1 71 ? -6.841 1.050 0.406 1.00 93.56 71 GLY A C 1
ATOM 557 O O . GLY A 1 71 ? -7.660 1.760 0.967 1.00 93.56 71 GLY A O 1
ATOM 558 N N . ILE A 1 72 ? -5.573 0.980 0.817 1.00 94.44 72 ILE A N 1
ATOM 559 C CA . ILE A 1 72 ? -5.040 1.760 1.944 1.00 94.44 72 ILE A CA 1
ATOM 560 C C . ILE A 1 72 ? -5.027 3.250 1.578 1.00 94.44 72 ILE A C 1
ATOM 562 O O . ILE A 1 72 ? -5.391 4.103 2.384 1.00 94.44 72 ILE A O 1
ATOM 566 N N . THR A 1 73 ? -4.654 3.570 0.338 1.00 92.94 73 THR A N 1
ATOM 567 C CA . THR A 1 73 ? -4.697 4.930 -0.212 1.00 92.94 73 THR A CA 1
ATOM 568 C C . THR A 1 73 ? -5.687 5.020 -1.372 1.00 92.94 73 THR A C 1
ATOM 570 O O . THR A 1 73 ? -5.922 4.047 -2.087 1.00 92.94 73 THR A O 1
ATOM 573 N N . GLU A 1 74 ? -6.277 6.204 -1.563 1.00 89.31 74 GLU A N 1
ATOM 574 C CA . GLU A 1 74 ? -7.307 6.447 -2.590 1.00 89.31 74 GLU A CA 1
ATOM 575 C C . GLU A 1 74 ? -6.816 7.265 -3.790 1.00 89.31 74 GLU A C 1
ATOM 577 O O . GLU A 1 74 ? -7.490 7.324 -4.816 1.00 89.31 74 GLU A O 1
ATOM 582 N N . VAL A 1 75 ? -5.634 7.878 -3.696 1.00 87.06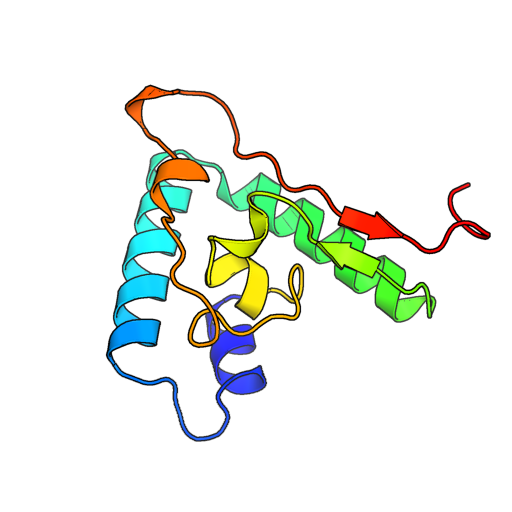 75 VAL A N 1
ATOM 583 C CA . VAL A 1 75 ? -5.081 8.696 -4.782 1.00 87.06 75 VAL A CA 1
ATOM 584 C C . VAL A 1 75 ? -4.334 7.799 -5.774 1.00 87.06 75 VAL A C 1
ATOM 586 O O . VAL A 1 75 ? -3.402 7.106 -5.355 1.00 87.06 75 VAL A O 1
ATOM 589 N N . PRO A 1 76 ? -4.690 7.818 -7.073 1.00 88.50 76 PRO A N 1
ATOM 590 C CA . PRO A 1 76 ? -3.970 7.060 -8.085 1.00 88.50 76 PRO A CA 1
ATOM 591 C C . PRO A 1 76 ? -2.498 7.494 -8.174 1.00 88.50 76 PRO A C 1
ATOM 593 O O . PRO A 1 76 ? -2.199 8.694 -8.165 1.00 88.50 76 PRO A O 1
ATOM 596 N N . PRO A 1 77 ? -1.556 6.547 -8.300 1.00 87.25 77 PRO A N 1
ATOM 597 C CA . PRO A 1 77 ? -0.124 6.838 -8.363 1.00 87.25 77 PRO A CA 1
ATOM 598 C C . PRO A 1 77 ? 0.316 7.585 -9.635 1.00 87.25 77 PRO A C 1
ATOM 600 O O . PRO A 1 77 ? 1.486 7.958 -9.740 1.00 87.25 77 PRO A O 1
ATOM 603 N N . GLU A 1 78 ? -0.569 7.764 -10.615 1.00 86.75 78 GLU A N 1
ATOM 604 C CA . GLU A 1 78 ? -0.381 8.579 -11.818 1.00 86.75 78 GLU A CA 1
ATOM 605 C C . GLU A 1 78 ? -0.659 10.061 -11.583 1.00 86.75 78 GLU A C 1
ATOM 607 O O . GLU A 1 78 ? -0.113 10.902 -12.295 1.00 86.75 78 GLU A O 1
ATOM 612 N N . SER A 1 79 ? -1.494 10.390 -10.596 1.00 83.25 79 SER A N 1
ATOM 613 C CA . SER A 1 79 ? -1.883 11.772 -10.304 1.00 83.25 79 SER A CA 1
ATOM 614 C C . SER A 1 79 ? -0.764 12.575 -9.636 1.00 83.25 79 SER A C 1
ATOM 616 O O . SER A 1 79 ? -0.863 13.795 -9.537 1.00 83.25 79 SER A O 1
ATOM 618 N N . ILE A 1 80 ? 0.296 11.907 -9.173 1.00 77.56 80 ILE A N 1
ATOM 619 C CA . ILE A 1 80 ? 1.389 12.503 -8.406 1.00 77.56 80 ILE A CA 1
ATOM 620 C C . ILE A 1 80 ? 2.721 11.800 -8.689 1.00 77.56 80 ILE A C 1
ATOM 622 O O . ILE A 1 80 ? 2.796 10.580 -8.833 1.00 77.56 80 ILE A O 1
ATOM 626 N N . THR A 1 81 ? 3.809 12.571 -8.738 1.00 74.25 81 THR A N 1
ATOM 627 C CA . THR A 1 81 ? 5.166 12.017 -8.845 1.00 74.25 81 THR A CA 1
ATOM 628 C C . THR A 1 81 ? 5.628 11.559 -7.469 1.00 74.25 81 THR A C 1
ATOM 630 O O . THR A 1 81 ? 6.016 12.365 -6.628 1.00 74.25 81 THR A O 1
ATOM 633 N N . LEU A 1 82 ? 5.580 10.253 -7.249 1.00 72.62 82 LEU A N 1
ATOM 634 C CA . LEU A 1 82 ? 5.921 9.621 -5.980 1.00 72.62 82 LEU A CA 1
ATOM 635 C C . LEU A 1 82 ? 7.283 8.935 -6.056 1.00 72.62 82 LEU A C 1
ATOM 637 O O . LEU A 1 82 ? 7.622 8.341 -7.081 1.00 72.62 82 LEU A O 1
ATOM 641 N N . ILE A 1 83 ? 8.036 8.978 -4.957 1.00 81.69 83 ILE A N 1
ATOM 642 C CA . ILE A 1 83 ? 9.337 8.309 -4.836 1.00 81.69 83 ILE A CA 1
ATOM 643 C C . ILE A 1 83 ? 9.170 7.160 -3.846 1.00 81.69 83 ILE A C 1
ATOM 645 O O . ILE A 1 83 ? 9.183 7.369 -2.634 1.00 81.69 83 ILE A O 1
ATOM 649 N N . PHE A 1 84 ? 9.000 5.947 -4.370 1.00 83.88 84 PHE A N 1
ATOM 650 C CA . PHE A 1 84 ? 8.760 4.748 -3.565 1.00 83.88 84 PHE A CA 1
ATOM 651 C C . PHE A 1 84 ? 9.912 4.444 -2.596 1.00 83.88 84 PHE A C 1
ATOM 653 O O . PHE A 1 84 ? 9.680 4.001 -1.477 1.00 83.88 84 PHE A O 1
ATOM 660 N N . GLU A 1 85 ? 11.150 4.763 -2.968 1.00 82.94 85 GLU A N 1
ATOM 661 C CA . GLU A 1 85 ? 12.342 4.558 -2.137 1.00 82.94 85 GLU A CA 1
ATOM 662 C C . GLU A 1 85 ? 12.336 5.401 -0.848 1.00 82.94 85 GLU A C 1
ATOM 664 O O . GLU A 1 85 ? 13.060 5.095 0.097 1.00 82.94 85 GLU A O 1
ATOM 669 N N . ARG A 1 86 ? 11.511 6.459 -0.780 1.00 81.31 86 ARG A N 1
ATOM 670 C CA . ARG A 1 86 ? 11.287 7.211 0.467 1.00 81.31 86 ARG A CA 1
ATOM 671 C C . ARG A 1 86 ? 10.366 6.481 1.439 1.00 81.31 86 ARG A C 1
ATOM 673 O O . ARG A 1 86 ? 10.380 6.794 2.623 1.00 81.31 86 ARG A O 1
ATOM 680 N N . PHE A 1 87 ? 9.555 5.560 0.932 1.00 84.25 87 PHE A N 1
ATOM 681 C CA . PHE A 1 87 ? 8.629 4.765 1.721 1.00 84.25 87 PHE A CA 1
ATOM 682 C C . PHE A 1 87 ? 9.306 3.491 2.224 1.00 84.25 87 PHE A C 1
ATOM 684 O O . PHE A 1 87 ? 9.358 3.280 3.429 1.00 84.25 87 PHE A O 1
ATOM 691 N N . ILE A 1 88 ? 9.910 2.699 1.329 1.00 84.56 88 ILE A N 1
ATOM 692 C CA . ILE A 1 88 ? 10.713 1.525 1.701 1.00 84.56 88 ILE A CA 1
ATOM 693 C C . ILE A 1 88 ? 12.143 1.699 1.195 1.00 84.56 88 ILE A C 1
ATOM 695 O O . ILE A 1 88 ? 12.370 1.860 -0.004 1.00 84.56 88 ILE A O 1
ATOM 699 N N . SER A 1 89 ? 13.113 1.579 2.101 1.00 84.00 89 SER A N 1
ATOM 700 C CA . SER A 1 89 ? 14.539 1.549 1.774 1.00 84.00 89 SER A CA 1
ATOM 701 C C . SER A 1 89 ? 15.221 0.371 2.461 1.00 84.00 89 SER A C 1
ATOM 703 O O . SER A 1 89 ? 15.134 0.227 3.680 1.00 84.00 89 SER A O 1
ATOM 705 N N . LYS A 1 90 ? 15.956 -0.437 1.685 1.00 81.12 90 LYS A N 1
ATOM 706 C CA . LYS A 1 90 ? 16.784 -1.530 2.226 1.00 81.12 90 LYS A CA 1
ATOM 707 C C . LYS A 1 90 ? 17.866 -1.023 3.176 1.00 81.12 90 LYS A C 1
ATOM 709 O O . LYS A 1 90 ? 18.211 -1.712 4.123 1.00 81.12 90 LYS A O 1
ATOM 714 N N . GLU A 1 91 ? 18.406 0.163 2.903 1.00 82.38 91 GLU A N 1
ATOM 715 C CA . GLU A 1 91 ? 19.517 0.739 3.668 1.00 82.38 91 GLU A CA 1
ATOM 716 C C . GLU A 1 91 ? 19.067 1.261 5.032 1.00 82.38 91 GLU A C 1
ATOM 718 O O . GLU A 1 91 ? 19.857 1.292 5.969 1.00 82.38 91 GLU A O 1
ATOM 723 N N . ARG A 1 92 ? 17.793 1.661 5.147 1.00 83.62 92 ARG A N 1
ATOM 724 C CA . ARG A 1 92 ? 17.241 2.210 6.387 1.00 83.62 92 ARG A CA 1
ATOM 725 C C . ARG A 1 92 ? 17.003 1.124 7.438 1.00 83.62 92 ARG A C 1
ATOM 727 O O . ARG A 1 92 ? 17.173 1.393 8.618 1.00 83.62 92 ARG A O 1
ATOM 734 N N . GLY A 1 93 ? 16.601 -0.079 7.019 1.00 78.94 93 GLY A N 1
ATOM 735 C CA . GLY A 1 93 ? 16.317 -1.203 7.922 1.00 78.94 93 GLY A CA 1
ATOM 736 C C . GLY A 1 93 ? 15.126 -0.990 8.869 1.00 78.94 93 GLY A C 1
ATOM 737 O O . GLY A 1 93 ? 14.894 -1.815 9.749 1.00 78.94 93 GLY A O 1
ATOM 738 N N . GLU A 1 94 ? 14.374 0.098 8.698 1.00 81.69 94 GLU A N 1
ATOM 739 C CA . GLU A 1 94 ? 13.185 0.428 9.483 1.00 81.69 94 GLU A CA 1
ATOM 740 C C . GLU A 1 94 ? 11.920 0.148 8.660 1.00 81.69 94 GLU A C 1
ATOM 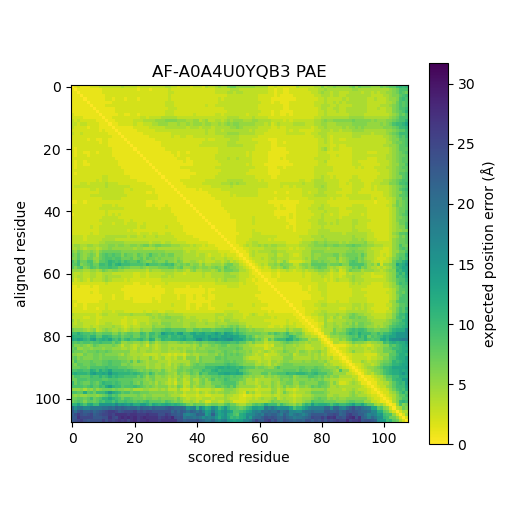742 O O . GLU A 1 94 ? 11.916 0.419 7.449 1.00 81.69 94 GLU A O 1
ATOM 747 N N . PRO A 1 95 ? 10.845 -0.364 9.291 1.00 79.06 95 PRO A N 1
ATOM 748 C CA . PRO A 1 95 ? 9.573 -0.550 8.610 1.00 79.06 95 PRO A CA 1
ATOM 749 C C . PRO A 1 95 ? 9.054 0.782 8.048 1.00 79.06 95 PRO A C 1
ATOM 751 O O . PRO A 1 95 ? 9.295 1.837 8.643 1.00 79.06 95 PRO A O 1
ATOM 754 N N . PRO A 1 96 ? 8.361 0.757 6.894 1.00 83.44 96 PRO A N 1
ATOM 755 C CA . PRO A 1 96 ? 7.730 1.948 6.349 1.00 83.44 96 PRO A CA 1
ATOM 756 C C . PRO A 1 96 ? 6.694 2.499 7.327 1.00 83.44 96 PRO A C 1
ATOM 758 O O . PRO A 1 96 ? 6.126 1.754 8.119 1.00 83.44 96 PRO A O 1
ATOM 761 N N . ASP A 1 97 ? 6.396 3.789 7.222 1.00 84.06 97 ASP A N 1
ATOM 762 C CA . ASP A 1 97 ? 5.345 4.410 8.023 1.00 84.06 97 ASP A CA 1
ATOM 763 C C . ASP A 1 97 ? 4.022 4.405 7.244 1.00 84.06 97 ASP A C 1
ATOM 765 O O . ASP A 1 97 ? 3.859 5.153 6.269 1.00 84.06 97 ASP A O 1
ATOM 769 N N . ILE A 1 98 ? 3.108 3.498 7.608 1.00 84.62 98 ILE A N 1
ATOM 770 C CA . ILE A 1 98 ? 1.776 3.385 7.000 1.00 84.62 98 ILE A CA 1
ATOM 771 C C . ILE A 1 98 ? 0.733 3.947 7.963 1.00 84.62 98 ILE A C 1
ATOM 773 O O . ILE A 1 98 ? 0.028 3.209 8.652 1.00 84.62 98 ILE A O 1
ATOM 777 N N . ASP A 1 99 ? 0.617 5.271 7.965 1.00 85.31 99 ASP A N 1
ATOM 778 C CA . ASP A 1 99 ? -0.423 5.972 8.707 1.00 85.31 99 ASP A CA 1
ATOM 779 C C . ASP A 1 99 ? -1.776 5.806 8.020 1.00 85.31 99 ASP A C 1
ATOM 781 O O . ASP A 1 99 ? -1.936 6.142 6.842 1.00 85.31 99 ASP A O 1
ATOM 785 N N . VAL A 1 100 ? -2.770 5.339 8.773 1.00 84.75 100 VAL A N 1
ATOM 786 C CA . VAL A 1 100 ? -4.176 5.377 8.373 1.00 84.75 100 VAL A CA 1
ATOM 787 C C . VAL A 1 100 ? -4.921 6.203 9.388 1.00 84.75 100 VAL A C 1
ATOM 789 O O . VAL A 1 100 ? -4.898 5.943 10.590 1.00 84.75 100 VAL A O 1
ATOM 792 N N . ASP A 1 101 ? -5.632 7.186 8.879 1.00 86.06 101 ASP A N 1
ATOM 793 C CA . ASP A 1 101 ? -6.511 7.973 9.700 1.00 86.06 101 ASP A CA 1
ATOM 794 C C . ASP A 1 101 ? -7.955 7.565 9.532 1.00 86.06 101 ASP A C 1
ATOM 796 O O . ASP A 1 101 ? -8.389 7.213 8.438 1.00 86.06 101 ASP A O 1
ATOM 800 N N . PHE A 1 102 ? -8.690 7.713 10.625 1.00 83.50 102 PHE A N 1
ATOM 801 C CA . PHE A 1 102 ? -10.092 7.362 10.761 1.00 83.50 102 PHE A CA 1
ATOM 802 C C . PHE A 1 102 ? -10.884 8.598 11.185 1.00 83.50 102 PHE A C 1
ATOM 804 O O . PHE A 1 102 ? -10.335 9.511 11.813 1.00 83.50 102 PHE A O 1
ATOM 811 N N . GLU A 1 103 ? -12.166 8.633 10.837 1.00 80.31 103 GLU A N 1
ATOM 812 C CA . GLU A 1 103 ? -13.088 9.682 11.270 1.00 80.31 103 GLU A CA 1
ATOM 813 C C . GLU A 1 103 ? -13.119 9.827 12.801 1.00 80.31 103 GLU A C 1
ATOM 815 O O . GLU A 1 103 ? 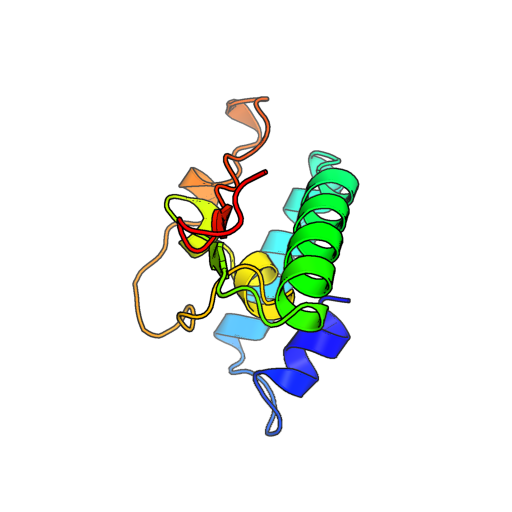-13.091 8.849 13.550 1.00 80.31 103 GLU A O 1
ATOM 820 N N . HIS A 1 104 ? -13.144 11.078 13.266 1.00 65.25 104 HIS A N 1
ATOM 821 C CA . HIS A 1 104 ? -12.818 11.442 14.646 1.00 65.25 104 HIS A CA 1
ATOM 822 C C . HIS A 1 104 ? -13.814 10.902 15.686 1.00 65.25 104 HIS A C 1
ATOM 824 O O . HIS A 1 104 ? -13.417 10.647 16.819 1.00 65.25 104 HIS A O 1
ATOM 830 N N . GLU A 1 105 ? -15.079 10.684 15.312 1.00 59.50 105 GLU A N 1
ATOM 831 C CA . GLU A 1 105 ? -16.139 10.285 16.253 1.00 59.50 105 GLU A CA 1
ATOM 832 C C . GLU A 1 105 ? -16.114 8.799 16.656 1.00 59.50 105 GLU A C 1
ATOM 834 O O . GLU A 1 105 ? -16.859 8.404 17.549 1.00 59.50 105 GLU A O 1
ATOM 839 N N . ARG A 1 106 ? -15.283 7.954 16.026 1.00 56.19 106 ARG A N 1
ATOM 840 C CA . ARG A 1 106 ? -15.282 6.491 16.255 1.00 56.19 106 ARG A CA 1
ATOM 841 C C . ARG A 1 106 ? -13.881 5.904 16.443 1.00 56.19 106 ARG A C 1
ATOM 843 O O . ARG A 1 106 ? -13.607 4.792 16.004 1.00 56.19 106 ARG A O 1
ATOM 850 N N . ARG A 1 107 ? -12.975 6.684 17.042 1.00 55.00 107 ARG A N 1
ATOM 851 C CA . ARG A 1 107 ? -11.569 6.297 17.264 1.00 55.00 107 ARG A CA 1
ATOM 852 C C . ARG A 1 107 ? -11.358 5.372 18.479 1.00 55.00 107 ARG A C 1
ATOM 854 O O . ARG A 1 107 ? -10.224 4.951 18.688 1.00 55.00 107 ARG A O 1
ATOM 861 N N . GLU A 1 108 ? -12.416 5.078 19.239 1.00 47.81 108 GLU A N 1
ATOM 862 C CA . GLU A 1 108 ? -12.445 4.185 20.415 1.00 47.81 108 GLU A CA 1
ATOM 863 C C . GLU A 1 108 ? -13.287 2.926 20.170 1.00 47.81 108 GLU A C 1
ATOM 865 O O . GLU A 1 108 ? -14.341 3.035 19.498 1.00 47.81 108 GLU A O 1
#

Secondary structure (DSSP, 8-state):
-HHHHHHHH-TT---HHHHHHHHHHHHHHHHTT-HHHHHHHHHHHHHHHHTT--EEE-GGGGG-HHHHHTTS--S-TTSS---GGGT--TTT-S-----EEE-GGG--

Nearest PDB structures (foldseek):
  5lew-assembly1_A  TM=9.499E-01  e=5.106E-07  Mycobacterium tuberculosis H37Rv
  7pu7-assembly1_A  TM=9.536E-01  e=5.106E-07  Mycobacterium tuberculosis
  4iqj-assembly1_C  TM=9.103E-01  e=2.210E-06  Thermus aquaticus
  3f2d-assembly1_A  TM=8.343E-01  e=1.051E-03  Geobacillus kaustophilus
  3f2b-assembly1_A  TM=8.312E-01  e=2.470E-03  Geobacillus kaustophilus

InterPro domains:
  IPR004805 Error-prone DNA polymerase/DNA polymerase III subunit alpha DnaE/PolC [PTHR32294] (2-108)
  IPR011708 Bacterial DNA polymerase III, alpha subunit, NTPase domain [PF07733] (2-108)

Organism: NCBI:txid402884

Radius of gyration: 13.71 Å; Cα contacts (8 Å, |Δi|>4): 127; chains: 1; bounding box: 38×22×39 Å

Foldseek 3Di:
DLVQLQCVVPVVGDDPVLVVLQVVLVVLCVVLVVVVVLVVLLVVQVVCVVVVKDKAKDDLLLLHPSCCSSVNHVDHCVVDPHDNCVQDPPVVSDHGDTDMDTDDPPPD

Mean predicted aligned error: 4.54 Å

Solvent-accessible surface area (backbone atoms only — not comparable to full-atom values): 6328 Å² total; per-residue (Å²): 105,60,70,58,19,42,50,68,79,24,75,90,56,67,57,71,72,53,54,53,46,45,54,54,50,54,51,50,36,57,76,71,64,45,53,66,58,57,50,54,53,30,54,52,50,52,50,37,48,74,71,71,42,58,67,45,39,36,79,48,35,59,32,36,60,59,35,36,32,55,62,38,22,87,68,61,67,83,82,46,96,60,60,44,63,81,35,54,42,86,88,70,76,58,81,56,63,74,48,68,46,65,50,81,93,65,81,120